Protein AF-A0A194AGS4-F1 (afdb_monomer_lite)

Organism: NCBI:txid1592317

Radius of gyration: 30.11 Å; chains: 1; bounding box: 47×110×30 Å

Sequence (127 aa):
MPPERISPIKAIRKTCLLCQGGSRKFVAECPDRTCPLYPYRFGTRPQGTRANLLKVIRKYCLRCAGSARGADACTASTHVGNMDPCWLHPYRKGRVAVKKQRHRKPSRQPARSRPRPPERELALPLQ

Structure (mmCIF, N/CA/C/O backbone):
data_AF-A0A194AGS4-F1
#
_entry.id   AF-A0A194AGS4-F1
#
loop_
_atom_site.group_PDB
_atom_site.id
_atom_site.type_symbol
_atom_site.label_atom_id
_atom_site.label_alt_id
_atom_site.label_comp_id
_atom_site.label_asym_id
_atom_site.label_entity_id
_atom_site.label_seq_id
_atom_site.pdbx_PDB_ins_code
_atom_site.Cartn_x
_atom_site.Cartn_y
_atom_site.Cartn_z
_atom_site.occupancy
_atom_site.B_iso_or_equiv
_atom_site.auth_seq_id
_atom_site.auth_comp_id
_atom_site.auth_asym_id
_atom_site.auth_atom_id
_atom_site.pdbx_PDB_model_num
ATOM 1 N N . MET A 1 1 ? 21.135 6.356 -0.426 1.00 38.84 1 MET A N 1
ATOM 2 C CA . MET A 1 1 ? 20.452 6.316 0.886 1.00 38.84 1 MET A CA 1
ATOM 3 C C . MET A 1 1 ? 19.676 5.006 0.987 1.00 38.84 1 MET A C 1
ATOM 5 O O . MET A 1 1 ? 18.710 4.852 0.248 1.00 38.84 1 MET A O 1
ATOM 9 N N . PRO A 1 2 ? 20.122 4.014 1.781 1.00 46.28 2 PRO A N 1
ATOM 10 C CA . PRO A 1 2 ? 19.351 2.787 1.976 1.00 46.28 2 PRO A CA 1
ATOM 11 C C . PRO A 1 2 ? 18.006 3.140 2.632 1.00 46.28 2 PRO A C 1
ATOM 13 O O . PRO A 1 2 ? 17.977 4.038 3.475 1.00 46.28 2 PRO A O 1
ATOM 16 N N . PRO A 1 3 ? 16.889 2.497 2.247 1.00 52.47 3 PRO A N 1
ATOM 17 C CA . PRO A 1 3 ? 15.580 2.865 2.765 1.00 52.47 3 PRO A CA 1
ATOM 18 C C . PRO A 1 3 ? 15.579 2.673 4.283 1.00 52.47 3 PRO A C 1
ATOM 20 O O . PRO A 1 3 ? 15.824 1.567 4.772 1.00 52.47 3 PRO A O 1
ATOM 23 N N . GLU A 1 4 ? 15.336 3.763 5.021 1.00 58.31 4 GLU A N 1
ATOM 24 C CA . GLU A 1 4 ? 15.114 3.734 6.465 1.00 58.31 4 GLU A CA 1
ATOM 25 C C . GLU A 1 4 ? 14.194 2.565 6.818 1.00 58.31 4 GLU A C 1
ATOM 27 O O . GLU A 1 4 ? 13.241 2.271 6.088 1.00 58.31 4 GLU A O 1
ATOM 32 N N . ARG A 1 5 ? 14.462 1.907 7.952 1.00 71.38 5 ARG A N 1
ATOM 33 C CA . ARG A 1 5 ? 13.611 0.846 8.504 1.00 71.38 5 ARG A CA 1
ATOM 34 C C . ARG A 1 5 ? 12.247 1.424 8.893 1.00 71.38 5 ARG A C 1
ATOM 36 O O . ARG A 1 5 ? 11.953 1.667 10.060 1.00 71.38 5 ARG A O 1
ATOM 43 N N . ILE A 1 6 ? 11.410 1.657 7.894 1.00 88.44 6 ILE A N 1
ATOM 44 C CA . ILE A 1 6 ? 10.034 2.086 8.047 1.00 88.44 6 ILE A CA 1
ATOM 45 C C . ILE A 1 6 ? 9.240 0.938 8.680 1.00 88.44 6 ILE A C 1
ATOM 47 O O . ILE A 1 6 ? 9.651 -0.222 8.650 1.00 88.44 6 ILE A O 1
ATOM 51 N N . SER A 1 7 ? 8.128 1.250 9.336 1.00 91.81 7 SER A N 1
ATOM 52 C CA . SER A 1 7 ? 7.189 0.235 9.810 1.00 91.81 7 SER A CA 1
ATOM 53 C C . SER A 1 7 ? 6.105 0.001 8.750 1.00 91.81 7 SER A C 1
ATOM 55 O O . SER A 1 7 ? 5.796 0.924 7.992 1.00 91.81 7 SER A O 1
ATOM 57 N N . PRO A 1 8 ? 5.448 -1.175 8.711 1.00 93.56 8 PRO A N 1
ATOM 58 C CA . PRO A 1 8 ? 4.392 -1.448 7.732 1.00 93.56 8 PRO A CA 1
ATOM 59 C C . PRO A 1 8 ? 3.291 -0.381 7.713 1.00 93.56 8 PRO A C 1
ATOM 61 O O . PRO A 1 8 ? 2.802 -0.010 6.653 1.00 93.56 8 PRO A O 1
ATOM 64 N N . ILE A 1 9 ? 2.922 0.157 8.880 1.00 94.88 9 ILE A N 1
ATOM 65 C CA . ILE A 1 9 ? 1.876 1.178 8.977 1.00 94.88 9 ILE A CA 1
ATOM 66 C C . ILE A 1 9 ? 2.323 2.531 8.402 1.00 94.88 9 ILE A C 1
ATOM 68 O O . ILE A 1 9 ? 1.566 3.178 7.679 1.00 94.88 9 ILE A O 1
ATOM 72 N N . LYS A 1 10 ? 3.578 2.930 8.648 1.00 94.44 10 LYS A N 1
ATOM 73 C CA . LYS A 1 10 ? 4.165 4.136 8.054 1.00 94.44 10 LYS A CA 1
ATOM 74 C C . LYS A 1 10 ? 4.300 3.982 6.535 1.00 94.44 10 LYS A C 1
ATOM 76 O O . LYS A 1 10 ? 4.036 4.932 5.804 1.00 94.44 10 LYS A O 1
ATOM 81 N N . ALA A 1 11 ? 4.652 2.786 6.060 1.00 94.81 11 ALA A N 1
ATOM 82 C CA . ALA A 1 11 ? 4.739 2.486 4.636 1.00 94.81 11 ALA A CA 1
ATOM 83 C C . ALA A 1 11 ? 3.382 2.628 3.935 1.00 94.81 11 ALA A C 1
ATOM 85 O O . ALA A 1 11 ? 3.300 3.300 2.912 1.00 94.81 11 ALA A O 1
ATOM 86 N N . ILE A 1 12 ? 2.308 2.097 4.533 1.00 96.25 12 ILE A N 1
ATOM 87 C CA . ILE A 1 12 ? 0.941 2.279 4.021 1.00 96.25 12 ILE A CA 1
ATOM 88 C C . ILE A 1 12 ? 0.597 3.766 3.900 1.00 96.25 12 ILE A C 1
ATOM 90 O O . ILE A 1 12 ? 0.117 4.202 2.855 1.00 96.25 12 ILE A O 1
ATOM 94 N N . ARG A 1 13 ? 0.891 4.566 4.933 1.00 96.62 13 ARG A N 1
ATOM 95 C CA . ARG A 1 13 ? 0.614 6.006 4.911 1.00 96.62 13 ARG A CA 1
ATOM 96 C C . ARG A 1 13 ? 1.336 6.719 3.766 1.00 96.62 13 ARG A C 1
ATOM 98 O O . ARG A 1 13 ? 0.703 7.509 3.065 1.00 96.62 13 ARG A O 1
ATOM 105 N N . LYS A 1 14 ? 2.630 6.439 3.573 1.00 95.38 14 LYS A N 1
ATOM 106 C CA . LYS A 1 14 ? 3.417 7.014 2.471 1.00 95.38 14 LYS A CA 1
ATOM 107 C C . LYS A 1 14 ? 2.866 6.597 1.105 1.00 95.38 14 LYS A C 1
ATOM 109 O O . LYS A 1 14 ? 2.737 7.442 0.229 1.00 95.38 14 LYS A O 1
ATOM 114 N N . THR A 1 15 ? 2.459 5.340 0.940 1.00 95.25 15 THR A N 1
ATOM 115 C CA . THR A 1 15 ? 1.827 4.870 -0.302 1.00 95.25 15 THR A CA 1
ATOM 116 C C . THR A 1 15 ? 0.500 5.563 -0.582 1.00 95.25 15 THR A C 1
ATOM 118 O O . THR A 1 15 ? 0.268 5.967 -1.714 1.00 95.25 15 THR A O 1
ATOM 121 N N . CYS A 1 16 ? -0.356 5.759 0.424 1.00 96.94 16 CYS A N 1
ATOM 122 C CA . CYS A 1 16 ? -1.603 6.499 0.228 1.00 96.94 16 CYS A CA 1
ATOM 123 C C . CYS A 1 16 ? -1.350 7.964 -0.156 1.00 96.94 16 CYS A C 1
ATOM 125 O O . CYS A 1 16 ? -2.074 8.490 -0.993 1.00 96.94 16 CYS A O 1
ATOM 127 N N . LEU A 1 17 ? -0.326 8.611 0.417 1.00 95.88 17 LEU A N 1
ATOM 128 C CA . LEU A 1 17 ? 0.086 9.953 -0.007 1.00 95.88 17 LEU A CA 1
ATOM 129 C C . LEU A 1 17 ? 0.534 9.957 -1.463 1.00 95.88 17 LEU A C 1
ATOM 131 O O . LEU A 1 17 ? 0.001 10.739 -2.234 1.00 95.88 17 LEU A O 1
ATOM 135 N N . LEU A 1 18 ? 1.452 9.066 -1.841 1.00 93.38 18 LEU A N 1
ATOM 136 C CA . LEU A 1 18 ? 1.952 8.969 -3.213 1.00 93.38 18 LEU A CA 1
ATOM 137 C C . LEU A 1 18 ? 0.805 8.745 -4.212 1.00 93.38 18 LEU A C 1
ATOM 139 O O . LEU A 1 18 ? 0.722 9.436 -5.219 1.00 93.38 18 LEU A O 1
ATOM 143 N N . CYS A 1 19 ? -0.117 7.835 -3.886 1.00 94.06 19 CYS A N 1
ATOM 144 C CA . CYS A 1 19 ? -1.290 7.527 -4.704 1.00 94.06 19 CYS A CA 1
ATOM 145 C C . CYS A 1 19 ? -2.197 8.746 -4.933 1.00 94.06 19 CYS A C 1
ATOM 147 O O . CYS A 1 19 ? -2.791 8.858 -5.996 1.00 94.06 19 CYS A O 1
ATOM 149 N N . GLN A 1 20 ? -2.302 9.644 -3.949 1.00 96.69 20 GLN A N 1
ATOM 150 C CA . GLN A 1 20 ? -3.155 10.836 -3.998 1.00 96.69 20 GLN A CA 1
ATOM 151 C C . GLN A 1 20 ? -2.354 12.129 -4.237 1.00 96.69 20 GLN A C 1
ATOM 153 O O . GLN A 1 20 ? -2.754 13.203 -3.781 1.00 96.69 20 GLN A O 1
ATOM 158 N N . GLY A 1 21 ? -1.188 12.034 -4.888 1.00 92.88 21 GLY A N 1
ATOM 159 C CA . GLY A 1 21 ? -0.371 13.197 -5.259 1.00 92.88 21 GLY A CA 1
ATOM 160 C C . GLY A 1 21 ? 0.151 14.013 -4.069 1.00 92.88 21 GLY A C 1
ATOM 161 O O . GLY A 1 21 ? 0.297 15.224 -4.156 1.00 92.88 21 GLY A O 1
ATOM 162 N N . GLY A 1 22 ? 0.360 13.380 -2.914 1.00 93.88 22 GLY A N 1
ATOM 163 C CA . GLY A 1 22 ? 0.820 14.024 -1.679 1.00 93.88 22 GLY A CA 1
ATOM 164 C C . GLY A 1 22 ? -0.279 14.715 -0.859 1.00 93.88 22 GLY A C 1
ATOM 165 O O . GLY A 1 22 ? -0.022 15.146 0.267 1.00 93.88 22 GLY A O 1
ATOM 166 N N . SER A 1 23 ? -1.519 14.777 -1.352 1.00 96.69 23 SER A N 1
ATOM 167 C CA . SER A 1 23 ? -2.607 15.496 -0.684 1.00 96.69 23 SER A CA 1
ATOM 168 C C . SER A 1 23 ? -3.216 14.695 0.468 1.00 96.69 23 SER A C 1
ATOM 170 O O . SER A 1 23 ? -3.828 13.639 0.290 1.00 96.69 23 SER A O 1
ATOM 172 N N . ARG A 1 24 ? -3.113 15.225 1.694 1.00 96.88 24 ARG A N 1
ATOM 173 C CA . ARG A 1 24 ? -3.774 14.631 2.872 1.00 96.88 24 ARG A CA 1
ATOM 174 C C . ARG A 1 24 ? -5.299 14.664 2.742 1.00 96.88 24 ARG A C 1
ATOM 176 O O . ARG A 1 24 ? -5.945 13.706 3.161 1.00 96.88 24 ARG A O 1
ATOM 183 N N . LYS A 1 25 ? -5.837 15.726 2.134 1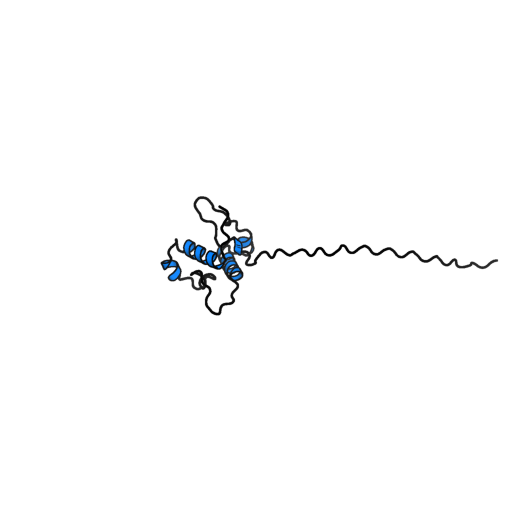.00 97.44 25 LYS A N 1
ATOM 184 C CA . LYS A 1 25 ? -7.270 15.903 1.875 1.00 97.44 25 LYS A CA 1
ATOM 185 C C . LYS A 1 25 ? -7.797 14.795 0.962 1.00 97.44 25 LYS A C 1
ATOM 187 O O . LYS A 1 25 ? -8.716 14.079 1.340 1.00 97.44 25 LYS A O 1
ATOM 192 N N . PHE A 1 26 ? -7.118 14.533 -0.153 1.00 97.75 26 PHE A N 1
ATOM 193 C CA . PHE A 1 26 ? -7.521 13.468 -1.079 1.00 97.75 26 PHE A CA 1
ATOM 194 C C . PHE A 1 26 ? -7.346 12.059 -0.506 1.00 97.75 26 PHE A C 1
ATOM 196 O O . PHE A 1 26 ? -8.061 11.138 -0.895 1.00 97.75 26 PHE A O 1
ATOM 203 N N . VAL A 1 27 ? -6.438 11.854 0.452 1.00 97.69 27 VAL A N 1
ATOM 204 C CA . VAL A 1 27 ? -6.398 10.588 1.205 1.00 97.69 27 VAL A CA 1
ATOM 205 C C . VAL A 1 27 ? -7.631 10.433 2.099 1.00 97.69 27 VAL A C 1
ATOM 207 O O . VAL A 1 27 ? -8.163 9.326 2.217 1.00 97.69 27 VAL A O 1
ATOM 210 N N . ALA A 1 28 ? -8.101 11.513 2.726 1.00 96.88 28 ALA A N 1
ATOM 211 C CA . ALA A 1 28 ? -9.314 11.475 3.539 1.00 96.88 28 ALA A CA 1
ATOM 212 C C . ALA A 1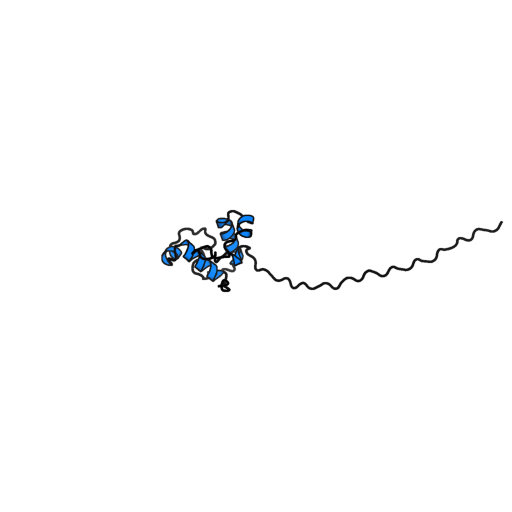 28 ? -10.560 11.193 2.684 1.00 96.88 28 ALA A C 1
ATOM 214 O O . ALA A 1 28 ? -11.350 10.320 3.051 1.00 96.88 28 ALA A O 1
ATOM 215 N N . GLU A 1 29 ? -10.646 11.849 1.525 1.00 97.31 29 GLU A N 1
ATOM 216 C CA . GLU A 1 29 ? -11.752 11.800 0.554 1.00 97.31 29 GLU A CA 1
ATOM 217 C C . GLU A 1 29 ? -11.652 10.638 -0.453 1.00 97.31 29 GLU A C 1
ATOM 219 O O . GLU A 1 29 ? -12.475 10.526 -1.356 1.00 97.31 29 GLU A O 1
ATOM 224 N N . CYS A 1 30 ? -10.658 9.753 -0.315 1.00 97.38 30 CYS A N 1
ATOM 225 C CA . CYS A 1 30 ? -10.455 8.628 -1.227 1.00 97.38 30 CYS A CA 1
ATOM 226 C C . CYS A 1 30 ? -11.740 7.772 -1.346 1.00 97.38 30 CYS A C 1
ATOM 228 O O . CYS A 1 30 ? -12.215 7.260 -0.326 1.00 97.38 30 CYS A O 1
ATOM 230 N N . PRO A 1 31 ? -12.299 7.575 -2.557 1.00 96.62 31 PRO A N 1
ATOM 231 C CA . PRO A 1 31 ? -13.561 6.854 -2.726 1.00 96.62 31 PRO A CA 1
ATOM 232 C C . PRO A 1 31 ? -13.397 5.328 -2.691 1.00 96.62 31 PRO A C 1
ATOM 234 O O . PRO A 1 31 ? -14.372 4.613 -2.460 1.00 96.62 31 PRO A O 1
ATOM 237 N N . ASP A 1 32 ? -12.181 4.803 -2.884 1.00 96.25 32 ASP A N 1
ATOM 238 C CA . ASP A 1 32 ? -11.934 3.358 -2.951 1.00 96.25 32 ASP A CA 1
ATOM 239 C C . ASP A 1 32 ? -11.936 2.700 -1.560 1.00 96.25 32 ASP A C 1
ATOM 241 O O . ASP A 1 32 ? -10.899 2.341 -0.992 1.00 96.25 32 ASP A O 1
ATOM 245 N N . ARG A 1 33 ? -13.142 2.503 -1.020 1.00 95.38 33 ARG A N 1
ATOM 246 C CA . ARG A 1 33 ? -13.388 1.799 0.249 1.00 95.38 33 ARG A CA 1
ATOM 247 C C . ARG A 1 33 ? -13.031 0.311 0.189 1.00 95.38 33 ARG A C 1
ATOM 249 O O . ARG A 1 33 ? -12.860 -0.311 1.234 1.00 95.38 33 ARG A O 1
ATOM 256 N N . THR A 1 34 ? -12.899 -0.257 -1.012 1.00 96.00 34 THR A N 1
ATOM 257 C CA . THR A 1 34 ? -12.530 -1.668 -1.219 1.00 96.00 34 THR A CA 1
ATOM 258 C C . THR A 1 34 ? -11.020 -1.891 -1.186 1.00 96.00 34 THR A C 1
ATOM 260 O O . THR A 1 34 ? -10.551 -3.027 -1.073 1.00 96.00 34 THR A O 1
ATOM 263 N N . CYS A 1 35 ? -10.231 -0.815 -1.263 1.00 96.62 35 CYS A N 1
ATOM 264 C CA . CYS A 1 35 ? -8.786 -0.890 -1.165 1.00 96.62 35 CYS A CA 1
ATOM 265 C C . CYS A 1 35 ? -8.375 -1.512 0.183 1.00 96.62 35 CYS A C 1
ATOM 267 O O . CYS A 1 35 ? -8.733 -0.986 1.240 1.00 96.62 35 CYS A O 1
ATOM 269 N N . PRO A 1 36 ? -7.548 -2.578 0.196 1.00 96.00 36 PRO A N 1
ATOM 270 C CA . PRO A 1 36 ? -7.098 -3.205 1.440 1.00 96.00 36 PRO A CA 1
ATOM 271 C C . PRO A 1 36 ? -6.402 -2.235 2.406 1.00 96.00 36 PRO A C 1
ATOM 273 O O . PRO A 1 36 ? -6.412 -2.450 3.617 1.00 96.00 36 PRO A O 1
ATOM 276 N N . LEU A 1 37 ? -5.791 -1.168 1.879 1.00 96.81 37 LEU A N 1
ATOM 277 C CA . LEU A 1 37 ? -5.092 -0.152 2.664 1.00 96.81 37 LEU A CA 1
ATOM 278 C C . LEU A 1 37 ? -6.033 0.894 3.276 1.00 96.81 37 LEU A C 1
ATOM 280 O O . LEU A 1 37 ? -5.616 1.601 4.192 1.00 96.81 37 LEU A O 1
ATOM 284 N N . TYR A 1 38 ? -7.280 0.995 2.803 1.00 96.31 38 TYR A N 1
ATOM 285 C CA . TYR A 1 38 ? -8.225 2.047 3.182 1.00 96.31 38 TYR A CA 1
ATOM 286 C C . TYR A 1 38 ? -8.410 2.213 4.703 1.00 96.31 38 TYR A C 1
ATOM 288 O O . TYR A 1 38 ? -8.358 3.357 5.171 1.00 96.31 38 TYR A O 1
ATOM 296 N N . PRO A 1 39 ? -8.533 1.138 5.512 1.00 95.69 39 PRO A N 1
ATOM 297 C CA . PRO A 1 39 ? -8.672 1.267 6.967 1.00 95.69 39 PRO A CA 1
ATOM 298 C C . PRO A 1 39 ? -7.419 1.818 7.663 1.00 95.69 39 PRO A C 1
ATOM 300 O O . PRO A 1 39 ? -7.492 2.280 8.795 1.00 95.69 39 PRO A O 1
ATOM 303 N N . TYR A 1 40 ? -6.265 1.764 6.994 1.00 96.12 40 TYR A N 1
ATOM 304 C CA . TYR A 1 40 ? -4.949 2.114 7.535 1.00 96.12 40 TYR A CA 1
ATOM 305 C C . TYR A 1 40 ? -4.344 3.352 6.862 1.00 96.12 40 TYR A C 1
ATOM 307 O O . TYR A 1 40 ? -3.200 3.714 7.145 1.00 96.12 40 TYR A O 1
ATOM 315 N N . ARG A 1 41 ? -5.091 4.013 5.965 1.00 96.25 41 ARG A N 1
ATOM 316 C CA . ARG A 1 41 ? -4.607 5.108 5.104 1.00 96.25 41 ARG A CA 1
ATOM 317 C C . ARG A 1 41 ? -4.091 6.330 5.868 1.00 96.25 41 ARG A C 1
ATOM 319 O O . ARG A 1 41 ? -3.306 7.107 5.329 1.00 96.25 41 ARG A O 1
ATOM 326 N N . PHE A 1 42 ? -4.484 6.467 7.134 1.00 96.12 42 PHE A N 1
ATOM 327 C CA . PHE A 1 42 ? -4.032 7.522 8.043 1.00 96.12 42 PHE A CA 1
ATOM 328 C C . PHE A 1 42 ? -2.784 7.157 8.857 1.00 96.12 42 PHE A C 1
ATOM 330 O O . PHE A 1 42 ? -2.293 7.981 9.620 1.00 96.12 42 PHE A O 1
ATOM 337 N N . GLY A 1 43 ? -2.219 5.961 8.675 1.00 94.19 43 GLY A N 1
ATOM 338 C CA . GLY A 1 43 ? -1.032 5.531 9.417 1.00 94.19 43 GLY A CA 1
ATOM 339 C C . GLY A 1 43 ? -1.329 5.089 10.853 1.00 94.19 43 GLY A C 1
ATOM 340 O O . GLY A 1 43 ? -0.412 4.974 11.662 1.00 94.19 43 GLY A O 1
ATOM 341 N N . THR A 1 44 ? -2.592 4.804 11.161 1.00 92.38 44 THR A N 1
ATOM 342 C CA . THR A 1 44 ? -3.052 4.295 12.453 1.00 92.38 44 THR A CA 1
ATOM 343 C C . THR A 1 44 ? -3.789 2.972 12.271 1.00 92.38 44 THR A C 1
ATOM 345 O O . THR A 1 44 ? -4.289 2.649 11.191 1.00 92.38 44 THR A O 1
ATOM 348 N N . ARG A 1 45 ? -3.804 2.155 13.326 1.00 89.88 45 ARG A N 1
ATOM 349 C CA . ARG A 1 45 ? -4.596 0.924 13.361 1.00 89.88 45 ARG A CA 1
ATOM 350 C C . ARG A 1 45 ? -5.960 1.234 13.979 1.00 89.88 45 ARG A C 1
ATOM 352 O O . ARG A 1 45 ? -5.973 1.825 15.058 1.00 89.88 45 ARG A O 1
ATOM 359 N N . PRO A 1 46 ? -7.074 0.812 13.358 1.00 88.19 46 PRO A N 1
ATOM 360 C CA . PRO A 1 46 ? -8.380 0.878 14.000 1.00 88.19 46 PRO A CA 1
ATOM 361 C C . PRO A 1 46 ? -8.368 0.106 15.326 1.00 88.19 46 PRO A C 1
ATOM 363 O O . PRO A 1 46 ? -7.764 -0.971 15.417 1.00 88.19 46 PRO A O 1
ATOM 366 N N . GLN A 1 47 ? -9.029 0.647 16.351 1.00 83.50 47 GLN A N 1
ATOM 367 C CA . GLN A 1 47 ? -9.159 -0.022 17.646 1.00 83.50 47 GLN A CA 1
ATOM 368 C C . GLN A 1 47 ? -9.874 -1.376 17.481 1.00 83.50 47 GLN A C 1
ATOM 370 O O . GLN A 1 47 ? -10.715 -1.549 16.602 1.00 83.50 47 GLN A O 1
ATOM 375 N N . GLY A 1 48 ? -9.466 -2.379 18.264 1.00 78.56 48 GLY A N 1
ATOM 376 C CA . GLY A 1 48 ? -10.029 -3.738 18.202 1.00 78.56 48 GLY A CA 1
ATOM 377 C C . GLY A 1 48 ? -9.558 -4.607 17.025 1.00 78.56 48 GLY A C 1
ATOM 378 O O . GLY A 1 48 ? -9.854 -5.799 16.982 1.00 78.56 48 GLY A O 1
ATOM 379 N N . THR A 1 49 ? -8.771 -4.073 16.084 1.00 77.38 49 THR A N 1
ATOM 380 C CA . THR A 1 49 ? -8.335 -4.834 14.905 1.00 77.38 49 THR A CA 1
ATOM 381 C C . THR A 1 49 ? -6.992 -5.538 15.131 1.00 77.38 49 THR A C 1
ATOM 383 O O . THR A 1 49 ? -5.940 -4.905 15.211 1.00 77.38 49 THR A O 1
ATOM 386 N N . ARG A 1 50 ? -6.992 -6.880 15.133 1.00 76.81 50 ARG A N 1
ATOM 387 C CA . ARG A 1 50 ? -5.767 -7.718 15.152 1.00 76.81 50 ARG A CA 1
ATOM 388 C C . ARG A 1 50 ? -5.211 -8.044 13.759 1.00 76.81 50 ARG A C 1
ATOM 390 O O . ARG A 1 50 ? -4.423 -8.975 13.594 1.00 76.81 50 ARG A O 1
ATOM 397 N N . ALA A 1 51 ? -5.624 -7.305 12.732 1.00 81.38 51 ALA A N 1
ATOM 398 C CA . ALA A 1 51 ? -5.237 -7.600 11.361 1.00 81.38 51 ALA A CA 1
ATOM 399 C C . ALA A 1 51 ? -3.715 -7.539 11.164 1.00 81.38 51 ALA A C 1
ATOM 401 O O . ALA A 1 51 ? -3.021 -6.604 11.576 1.00 81.38 51 ALA A O 1
ATOM 402 N N . ASN A 1 52 ? -3.193 -8.545 10.466 1.00 90.88 52 ASN A N 1
ATOM 403 C CA . ASN A 1 52 ? -1.793 -8.580 10.090 1.00 90.88 52 ASN A CA 1
ATOM 404 C C . ASN A 1 52 ? -1.564 -7.640 8.897 1.00 90.88 52 ASN A C 1
ATOM 406 O O . ASN A 1 52 ? -1.916 -7.972 7.763 1.00 90.88 52 ASN A O 1
ATOM 410 N N . LEU A 1 53 ? -0.944 -6.484 9.156 1.00 92.75 53 LEU A N 1
ATOM 411 C CA . LEU A 1 53 ? -0.633 -5.480 8.131 1.00 92.75 53 LEU A CA 1
ATOM 412 C C . LEU A 1 53 ? 0.151 -6.059 6.947 1.00 92.75 53 LEU A C 1
ATOM 414 O O . LEU A 1 53 ? -0.041 -5.616 5.824 1.00 92.75 53 LEU A O 1
ATOM 418 N N . LEU A 1 54 ? 0.984 -7.081 7.152 1.00 94.19 54 LEU A N 1
ATOM 419 C CA . LEU A 1 54 ? 1.720 -7.709 6.054 1.00 94.19 54 LEU A CA 1
ATOM 420 C C . LEU A 1 54 ? 0.770 -8.436 5.096 1.00 94.19 54 LEU A C 1
ATOM 422 O O . LEU A 1 54 ? 0.925 -8.333 3.883 1.00 94.19 54 LEU A O 1
ATOM 426 N N . LYS A 1 55 ? -0.258 -9.121 5.614 1.00 94.94 55 LYS A N 1
ATOM 427 C CA . LYS A 1 55 ? -1.292 -9.742 4.769 1.00 94.94 55 LYS A CA 1
ATOM 428 C C . LYS A 1 55 ? -2.109 -8.688 4.021 1.00 94.94 55 LYS A C 1
ATOM 430 O O . LYS A 1 55 ? -2.447 -8.895 2.860 1.00 94.94 55 LYS A O 1
ATOM 435 N N . VAL A 1 56 ? -2.400 -7.562 4.670 1.00 95.69 56 VAL A N 1
ATOM 436 C CA . VAL A 1 56 ? -3.084 -6.420 4.044 1.00 95.69 56 VAL A CA 1
ATOM 437 C C . VAL A 1 56 ? -2.255 -5.868 2.882 1.00 95.69 56 VAL A C 1
ATOM 439 O O . VAL A 1 56 ? -2.765 -5.732 1.771 1.00 95.69 56 VAL A O 1
ATOM 442 N N . ILE A 1 57 ? -0.959 -5.647 3.108 1.00 96.19 57 ILE A N 1
ATOM 443 C CA . ILE A 1 57 ? -0.031 -5.192 2.071 1.00 96.19 57 ILE A CA 1
ATOM 444 C C . ILE A 1 57 ? 0.062 -6.218 0.937 1.00 96.19 57 ILE A C 1
ATOM 446 O O . ILE A 1 57 ? -0.031 -5.838 -0.224 1.00 96.19 57 ILE A O 1
ATOM 450 N N . ARG A 1 58 ? 0.140 -7.523 1.238 1.00 96.12 58 ARG A N 1
ATOM 451 C CA . ARG A 1 58 ? 0.137 -8.580 0.211 1.00 96.12 58 ARG A CA 1
ATOM 452 C C . ARG A 1 58 ? -1.092 -8.497 -0.690 1.00 96.12 58 ARG A C 1
ATOM 454 O O . ARG A 1 58 ? -0.932 -8.604 -1.902 1.00 96.12 58 ARG A O 1
ATOM 461 N N . LYS A 1 59 ? -2.289 -8.303 -0.122 1.00 97.06 59 LYS A N 1
ATOM 462 C CA . LYS A 1 59 ? -3.533 -8.146 -0.897 1.00 97.06 59 LYS A CA 1
ATOM 463 C C . LYS A 1 59 ? -3.465 -6.937 -1.829 1.00 97.06 59 LYS A C 1
ATOM 465 O O . LYS A 1 59 ? -3.817 -7.058 -2.996 1.00 97.06 59 LYS A O 1
ATOM 470 N N . TYR A 1 60 ? -2.961 -5.804 -1.342 1.00 96.94 60 TYR A N 1
ATOM 471 C CA . TYR A 1 60 ? -2.752 -4.628 -2.186 1.00 96.94 60 TYR A CA 1
ATOM 472 C C . TYR A 1 60 ? -1.743 -4.904 -3.312 1.00 96.94 60 TYR A C 1
ATOM 474 O O . TYR A 1 60 ? -2.021 -4.614 -4.470 1.00 96.94 60 TYR A O 1
ATOM 482 N N . CYS A 1 61 ? -0.612 -5.547 -3.004 1.00 96.56 61 CYS A N 1
ATOM 483 C CA . CYS A 1 61 ? 0.386 -5.918 -4.008 1.00 96.56 61 CYS A CA 1
ATOM 484 C C . CYS A 1 61 ? -0.167 -6.889 -5.061 1.00 96.56 61 CYS A C 1
ATOM 486 O O . CYS A 1 61 ? 0.218 -6.788 -6.218 1.00 96.56 61 CYS A O 1
ATOM 488 N N . LEU A 1 62 ? -1.069 -7.806 -4.690 1.00 96.31 62 LEU A N 1
ATOM 489 C CA . LEU A 1 62 ? -1.758 -8.683 -5.646 1.00 96.31 62 LEU A CA 1
ATOM 490 C C . LEU A 1 62 ? -2.662 -7.893 -6.598 1.00 96.31 62 LEU A C 1
ATOM 492 O O . LEU A 1 62 ? -2.640 -8.164 -7.790 1.00 96.31 62 LEU A O 1
ATOM 496 N N . ARG A 1 63 ? -3.408 -6.901 -6.091 1.00 95.69 63 ARG A N 1
ATOM 497 C CA . ARG A 1 63 ? -4.246 -6.024 -6.927 1.00 95.69 63 ARG A CA 1
ATOM 498 C C . ARG A 1 63 ? -3.402 -5.147 -7.856 1.00 95.69 63 ARG A C 1
ATOM 500 O O . ARG A 1 63 ? -3.749 -4.994 -9.015 1.00 95.69 63 ARG A O 1
ATOM 507 N N . CYS A 1 64 ? -2.289 -4.608 -7.360 1.00 94.50 64 CYS A N 1
ATOM 508 C CA . CYS A 1 64 ? -1.392 -3.742 -8.130 1.00 94.50 64 CYS A CA 1
ATOM 509 C C . CYS A 1 64 ? -0.597 -4.505 -9.204 1.00 94.50 64 CYS A C 1
ATOM 511 O O . CYS A 1 64 ? -0.515 -4.049 -10.336 1.00 94.50 64 CYS A O 1
ATOM 513 N N . ALA A 1 65 ? -0.032 -5.670 -8.872 1.00 95.00 65 ALA A N 1
ATOM 514 C CA . ALA A 1 65 ? 0.784 -6.457 -9.801 1.00 95.00 65 ALA A CA 1
ATOM 515 C C . ALA A 1 65 ? -0.017 -7.498 -10.610 1.00 95.00 65 ALA A C 1
ATOM 517 O O . ALA A 1 65 ? 0.569 -8.262 -11.376 1.00 95.00 65 ALA A O 1
ATOM 518 N N . GLY A 1 66 ? -1.325 -7.619 -10.369 1.00 95.31 66 GLY A N 1
ATOM 519 C CA . GLY A 1 66 ? -2.237 -8.579 -11.005 1.00 95.31 66 GLY A CA 1
ATOM 520 C C . GLY A 1 66 ? -2.084 -10.041 -10.563 1.00 95.31 66 GLY A C 1
ATOM 521 O O . GLY A 1 66 ? -3.037 -10.810 -10.641 1.00 95.31 66 GLY A O 1
ATOM 522 N N . SER A 1 67 ? -0.912 -10.461 -10.076 1.00 96.38 67 SER A N 1
ATOM 523 C CA . SER A 1 67 ? -0.661 -11.859 -9.708 1.00 96.38 67 SER A CA 1
ATOM 524 C C . SER A 1 67 ? 0.317 -12.027 -8.547 1.00 96.38 67 SER A C 1
ATOM 526 O O . SER A 1 67 ? 1.077 -11.126 -8.176 1.00 96.38 67 SER A O 1
ATOM 528 N N . ALA A 1 68 ? 0.332 -13.235 -7.974 1.00 94.25 68 ALA A N 1
ATOM 529 C CA . ALA A 1 68 ? 1.307 -13.600 -6.954 1.00 94.25 68 ALA A CA 1
ATOM 530 C C . ALA A 1 68 ? 2.742 -13.493 -7.485 1.00 94.25 68 ALA A C 1
ATOM 532 O O . ALA A 1 68 ? 3.564 -12.845 -6.836 1.00 94.25 68 ALA A O 1
ATOM 533 N N . ARG A 1 69 ? 2.987 -14.046 -8.682 1.00 94.56 69 ARG A N 1
ATOM 534 C CA . ARG A 1 69 ? 4.283 -14.021 -9.372 1.00 94.56 69 ARG A CA 1
ATOM 535 C C . ARG A 1 69 ? 4.725 -12.592 -9.691 1.00 94.56 69 ARG A C 1
ATOM 537 O O . ARG A 1 69 ? 5.869 -12.254 -9.411 1.00 94.56 69 ARG A O 1
ATOM 544 N N . GLY A 1 70 ? 3.820 -11.747 -10.191 1.00 95.12 70 GLY A N 1
ATOM 545 C CA . GLY A 1 70 ? 4.115 -10.341 -10.486 1.00 95.12 70 GLY A CA 1
ATOM 546 C C . GLY A 1 70 ? 4.534 -9.562 -9.239 1.00 95.12 70 GLY A C 1
ATOM 547 O O . GLY A 1 70 ? 5.547 -8.869 -9.238 1.00 95.12 70 GLY A O 1
ATOM 548 N N . ALA A 1 71 ? 3.818 -9.742 -8.129 1.00 94.12 71 ALA A N 1
ATOM 549 C CA . ALA A 1 71 ? 4.191 -9.109 -6.868 1.00 94.12 71 ALA A CA 1
ATOM 550 C C . ALA A 1 71 ? 5.542 -9.614 -6.329 1.00 94.12 71 ALA A C 1
ATOM 552 O O . ALA A 1 71 ? 6.312 -8.836 -5.769 1.00 94.12 71 ALA A O 1
ATOM 553 N N . ASP A 1 72 ? 5.856 -10.901 -6.493 1.00 91.31 72 ASP A N 1
ATOM 554 C CA . ASP A 1 72 ? 7.117 -11.470 -6.014 1.00 91.31 72 ASP A CA 1
ATOM 555 C C . ASP A 1 72 ? 8.317 -10.998 -6.858 1.00 91.31 72 ASP A C 1
ATOM 557 O O . ASP A 1 72 ? 9.352 -10.634 -6.282 1.00 91.31 72 ASP A O 1
ATOM 561 N N . ALA A 1 73 ? 8.141 -10.914 -8.183 1.00 92.56 73 ALA A N 1
ATOM 562 C CA . ALA A 1 73 ? 9.130 -10.449 -9.159 1.00 92.56 73 ALA A CA 1
ATOM 563 C C . ALA A 1 73 ? 9.263 -8.916 -9.251 1.00 92.56 73 ALA A C 1
ATOM 565 O O . ALA A 1 73 ? 10.184 -8.422 -9.892 1.00 92.56 73 ALA A O 1
ATOM 566 N N . CYS A 1 74 ? 8.374 -8.154 -8.605 1.00 91.38 74 CYS A N 1
ATOM 567 C CA . CYS A 1 74 ? 8.400 -6.692 -8.626 1.00 91.38 74 CYS A CA 1
ATOM 568 C C . CYS A 1 74 ? 9.757 -6.125 -8.158 1.00 91.38 74 CYS A C 1
ATOM 570 O O . CYS A 1 74 ? 10.264 -6.485 -7.089 1.00 91.38 74 CYS A O 1
ATOM 572 N N . THR A 1 75 ? 10.309 -5.189 -8.935 1.00 89.56 75 THR A N 1
ATOM 573 C CA . THR A 1 75 ? 11.631 -4.563 -8.736 1.00 89.56 75 THR A CA 1
ATOM 574 C C . THR A 1 75 ? 11.564 -3.130 -8.205 1.00 89.56 75 THR A C 1
ATOM 576 O O . THR A 1 75 ? 12.601 -2.492 -8.054 1.00 89.56 75 THR A O 1
ATOM 579 N N . ALA A 1 76 ? 10.378 -2.638 -7.827 1.00 88.62 76 ALA A N 1
ATOM 580 C CA . ALA A 1 76 ? 10.158 -1.280 -7.309 1.00 88.62 76 ALA A CA 1
ATOM 581 C C . ALA A 1 76 ? 10.770 -1.010 -5.907 1.00 88.62 76 ALA A C 1
ATOM 583 O O . ALA A 1 76 ? 10.260 -0.194 -5.144 1.00 88.62 76 ALA A O 1
ATOM 584 N N . SER A 1 77 ? 11.836 -1.724 -5.536 1.00 85.00 77 SER A N 1
ATOM 585 C CA . SER A 1 77 ? 12.652 -1.516 -4.331 1.00 85.00 77 SER A CA 1
ATOM 586 C C . SER A 1 77 ? 13.531 -0.277 -4.402 1.00 85.00 77 SER A C 1
ATOM 588 O O . SER A 1 77 ? 13.953 0.222 -3.361 1.00 85.00 77 SER A O 1
ATOM 590 N N . THR A 1 78 ? 13.888 0.150 -5.608 1.00 82.25 78 THR A N 1
ATOM 591 C CA . THR A 1 78 ? 14.909 1.168 -5.850 1.00 82.25 78 THR A CA 1
ATOM 592 C C . THR A 1 78 ? 14.296 2.387 -6.510 1.00 82.25 78 THR A C 1
ATOM 594 O O . THR A 1 78 ? 13.295 2.287 -7.216 1.00 82.25 78 THR A O 1
ATOM 597 N N . HIS A 1 79 ? 14.917 3.534 -6.269 1.00 79.62 79 HIS A N 1
ATOM 598 C CA . HIS A 1 79 ? 14.608 4.768 -6.972 1.00 79.62 79 HIS A CA 1
ATOM 599 C C . HIS A 1 79 ? 14.935 4.611 -8.462 1.00 79.62 79 HIS A C 1
ATOM 601 O O . HIS A 1 79 ? 15.966 4.024 -8.800 1.00 79.62 79 HIS A O 1
ATOM 607 N N . VAL A 1 80 ? 14.080 5.135 -9.338 1.00 75.81 80 VAL A N 1
ATOM 608 C CA . VAL A 1 80 ? 14.331 5.188 -10.787 1.00 75.81 80 VAL A CA 1
ATOM 609 C C . VAL A 1 80 ? 14.110 6.626 -11.243 1.00 75.81 80 VAL A C 1
ATOM 611 O O . VAL A 1 80 ? 12.993 7.133 -11.175 1.00 75.81 80 VAL A O 1
ATOM 614 N N . GLY A 1 81 ? 15.171 7.305 -11.684 1.00 80.75 81 GLY A N 1
ATOM 615 C CA . GLY A 1 81 ? 15.087 8.712 -12.093 1.00 80.75 81 GLY A CA 1
ATOM 616 C C . GLY A 1 81 ? 14.763 9.625 -10.913 1.00 80.75 81 GLY A C 1
ATOM 617 O O . GLY A 1 81 ? 15.565 9.677 -9.993 1.00 80.75 81 GLY A O 1
ATOM 618 N N . ASN A 1 82 ? 13.604 10.296 -10.947 1.00 79.19 82 ASN A N 1
ATOM 619 C CA . ASN A 1 82 ? 13.032 11.126 -9.868 1.00 79.19 82 ASN A CA 1
ATOM 620 C C . ASN A 1 82 ? 11.887 10.422 -9.113 1.00 79.19 82 ASN A C 1
ATOM 622 O O . ASN A 1 82 ? 11.138 11.063 -8.377 1.00 79.19 82 ASN A O 1
ATOM 626 N N . MET A 1 83 ? 11.685 9.124 -9.353 1.00 75.88 83 MET A N 1
ATOM 627 C CA . MET A 1 83 ? 10.554 8.391 -8.801 1.00 75.88 83 MET A CA 1
ATOM 628 C C . MET A 1 83 ? 10.951 7.655 -7.523 1.00 75.88 83 MET A C 1
ATOM 630 O O . MET A 1 83 ? 11.801 6.758 -7.545 1.00 75.88 83 MET A O 1
ATOM 634 N N . ASP A 1 84 ? 10.288 8.021 -6.424 1.00 81.94 84 ASP A N 1
ATOM 635 C CA . ASP A 1 84 ? 10.453 7.388 -5.119 1.00 81.94 84 ASP A CA 1
ATOM 636 C C . ASP A 1 84 ? 10.270 5.860 -5.188 1.00 81.94 84 ASP A C 1
ATOM 638 O O . ASP A 1 84 ? 9.386 5.364 -5.899 1.00 81.94 84 ASP A O 1
ATOM 642 N N . PRO A 1 85 ? 11.051 5.080 -4.412 1.00 88.06 85 PRO A N 1
ATOM 643 C CA . PRO A 1 85 ? 10.854 3.640 -4.325 1.00 88.06 85 PRO A CA 1
ATOM 644 C C . PRO A 1 85 ? 9.466 3.310 -3.758 1.00 88.06 85 PRO A C 1
ATOM 646 O O . PRO A 1 85 ? 8.895 4.037 -2.940 1.00 88.06 85 PRO A O 1
ATOM 649 N N . CYS A 1 86 ? 8.930 2.145 -4.122 1.00 91.38 86 CYS A N 1
ATOM 650 C CA . CYS A 1 86 ? 7.661 1.691 -3.573 1.00 91.38 86 CYS A CA 1
ATOM 651 C C . CYS A 1 86 ? 7.812 1.358 -2.082 1.00 91.38 86 CYS A C 1
ATOM 653 O O . CYS A 1 86 ? 8.402 0.344 -1.701 1.00 91.38 86 CYS A O 1
ATOM 655 N N . TRP A 1 87 ? 7.190 2.172 -1.226 1.00 92.56 87 TRP A N 1
ATO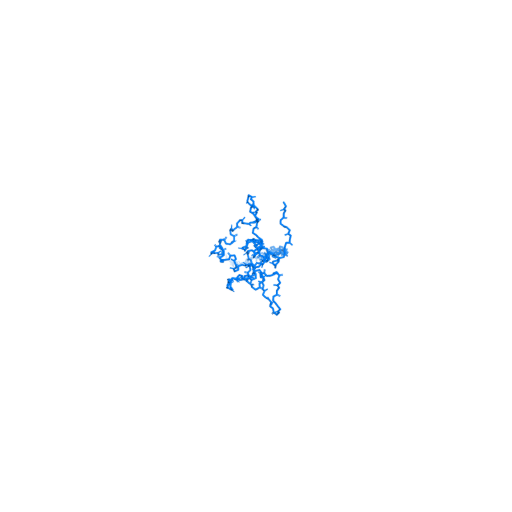M 656 C CA . TRP A 1 87 ? 7.228 2.009 0.231 1.00 92.56 87 TRP A CA 1
ATOM 657 C C . TRP A 1 87 ? 6.704 0.645 0.722 1.00 92.56 87 TRP A C 1
ATOM 659 O O . TRP A 1 87 ? 7.096 0.189 1.796 1.00 92.56 87 TRP A O 1
ATOM 669 N N . LEU A 1 88 ? 5.852 -0.040 -0.054 1.00 93.88 88 LEU A N 1
ATOM 670 C CA . LEU A 1 88 ? 5.327 -1.372 0.283 1.00 93.88 88 LEU A CA 1
ATOM 671 C C . LEU A 1 88 ? 6.222 -2.531 -0.163 1.00 93.88 88 LEU A C 1
ATOM 673 O O . LEU A 1 88 ? 6.018 -3.658 0.298 1.00 93.88 88 LEU A O 1
ATOM 677 N N . HIS A 1 89 ? 7.202 -2.286 -1.035 1.00 93.19 89 HIS A N 1
ATOM 678 C CA . HIS A 1 89 ? 8.038 -3.332 -1.630 1.00 93.19 89 HIS A CA 1
ATOM 679 C C . HIS A 1 89 ? 8.692 -4.277 -0.606 1.00 93.19 89 HIS A C 1
ATOM 681 O O . HIS A 1 89 ? 8.619 -5.497 -0.817 1.00 93.19 89 HIS A O 1
ATOM 687 N N . PRO A 1 90 ? 9.227 -3.798 0.540 1.00 91.56 90 PRO A N 1
ATOM 688 C CA . PRO A 1 90 ? 9.812 -4.673 1.560 1.00 91.56 90 PRO A CA 1
ATOM 689 C C . PRO A 1 90 ? 8.815 -5.663 2.181 1.00 91.56 90 PRO A C 1
ATOM 691 O O . PRO A 1 90 ? 9.205 -6.729 2.655 1.00 91.56 90 PRO A O 1
ATOM 694 N N . TYR A 1 91 ? 7.519 -5.341 2.166 1.00 92.69 91 TYR A N 1
ATOM 695 C CA . TYR A 1 91 ? 6.460 -6.143 2.788 1.00 92.69 91 TYR A CA 1
ATOM 696 C C . TYR A 1 91 ? 5.615 -6.918 1.780 1.00 92.69 91 TYR A C 1
ATOM 698 O O . TYR A 1 91 ? 4.705 -7.645 2.185 1.00 92.69 91 TYR A O 1
ATOM 706 N N . ARG A 1 92 ? 5.911 -6.804 0.479 1.00 94.06 92 ARG A N 1
ATOM 707 C CA . ARG A 1 92 ? 5.079 -7.340 -0.610 1.00 94.06 92 ARG A CA 1
ATOM 708 C C . ARG A 1 92 ? 4.805 -8.838 -0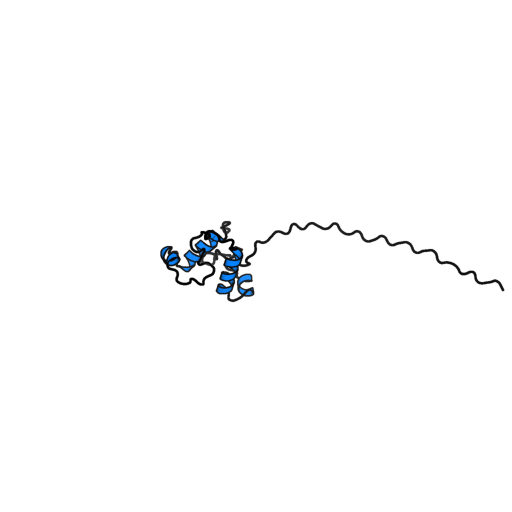.519 1.00 94.06 92 ARG A C 1
ATOM 710 O O . ARG A 1 92 ? 3.770 -9.286 -0.986 1.00 94.06 92 ARG A O 1
ATOM 717 N N . LYS A 1 93 ? 5.690 -9.608 0.128 1.00 91.31 93 LYS A N 1
ATOM 718 C CA . LYS A 1 93 ? 5.538 -11.061 0.342 1.00 91.31 93 LYS A CA 1
ATOM 719 C C . LYS A 1 93 ? 4.538 -11.416 1.450 1.00 91.31 93 LYS A C 1
ATOM 721 O O . LYS A 1 93 ? 4.169 -12.577 1.604 1.00 91.31 93 LYS A O 1
ATOM 726 N N . GLY A 1 94 ? 4.102 -10.438 2.246 1.00 90.56 94 GLY A N 1
ATOM 727 C CA . GLY A 1 94 ? 3.141 -10.625 3.333 1.00 90.56 94 GLY A CA 1
ATOM 728 C C . GLY A 1 94 ? 3.652 -11.439 4.521 1.00 90.56 94 GLY A C 1
ATOM 729 O O . GLY A 1 94 ? 2.852 -11.927 5.319 1.00 90.56 94 GLY A O 1
ATOM 730 N N . ARG A 1 95 ? 4.971 -11.619 4.632 1.00 86.44 95 ARG A N 1
ATOM 731 C CA . ARG A 1 95 ? 5.636 -12.405 5.677 1.00 86.44 95 ARG A CA 1
ATOM 732 C C . ARG A 1 95 ? 6.941 -11.712 6.059 1.00 86.44 95 ARG A C 1
ATOM 734 O O . ARG A 1 95 ? 7.638 -11.206 5.182 1.00 86.44 95 ARG A O 1
ATOM 741 N N . VAL A 1 96 ? 7.279 -11.708 7.347 1.00 72.94 96 VAL A N 1
ATOM 742 C CA . VAL A 1 96 ? 8.634 -11.351 7.793 1.00 72.94 96 VAL A CA 1
ATOM 743 C C . VAL A 1 96 ? 9.539 -12.538 7.475 1.00 72.94 96 VAL A C 1
ATOM 745 O O . VAL A 1 96 ? 9.154 -13.681 7.728 1.00 72.94 96 VAL A O 1
ATOM 748 N N . ALA A 1 97 ? 10.723 -12.296 6.915 1.00 64.19 97 ALA A N 1
ATOM 749 C CA . ALA A 1 97 ? 11.730 -13.341 6.788 1.00 64.19 97 ALA A CA 1
ATOM 750 C C . ALA A 1 97 ? 12.176 -13.762 8.197 1.00 64.19 97 ALA A C 1
ATOM 752 O O . ALA A 1 97 ? 13.020 -13.115 8.813 1.00 64.19 97 ALA A O 1
ATOM 753 N N . VAL A 1 98 ? 11.579 -14.826 8.735 1.00 59.06 98 VAL A N 1
ATOM 754 C CA . VAL A 1 98 ? 12.066 -15.446 9.967 1.00 59.06 98 VAL A CA 1
ATOM 755 C C . VAL A 1 98 ? 13.411 -16.070 9.619 1.00 59.06 98 VAL A C 1
ATOM 757 O O . VAL A 1 98 ? 13.463 -17.044 8.863 1.00 59.06 98 VAL A O 1
ATOM 760 N N . LYS A 1 99 ? 14.512 -15.505 10.130 1.00 52.66 99 LYS A N 1
ATOM 761 C CA . LYS A 1 99 ? 15.807 -16.191 10.119 1.00 52.66 99 LYS A CA 1
ATOM 762 C C . LYS A 1 99 ? 15.611 -17.476 10.920 1.00 52.66 99 LYS A C 1
ATOM 764 O O . LYS A 1 99 ? 15.594 -17.437 12.146 1.00 52.66 99 LYS A O 1
ATOM 769 N N . LY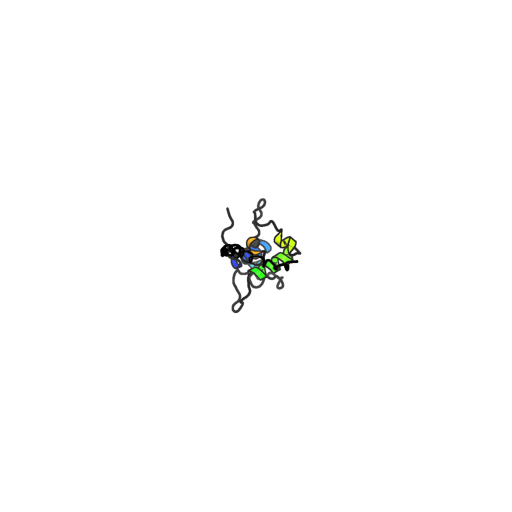S A 1 100 ? 15.395 -18.610 10.247 1.00 46.06 100 LYS A N 1
ATOM 770 C CA . LYS A 1 100 ? 15.409 -19.913 10.915 1.00 46.06 100 LYS A CA 1
ATOM 771 C C . LYS A 1 100 ? 16.805 -20.062 11.511 1.00 46.06 100 LYS A C 1
ATOM 773 O O . LYS A 1 100 ? 17.763 -20.222 10.757 1.00 46.06 100 LYS A O 1
ATOM 778 N N . GLN A 1 101 ? 16.927 -19.980 12.835 1.00 54.78 101 GLN A N 1
ATOM 779 C CA . GLN A 1 101 ? 18.109 -20.491 13.516 1.00 54.78 101 GLN A CA 1
ATOM 780 C C . GLN A 1 101 ? 18.186 -21.970 13.144 1.00 54.78 101 GLN A C 1
ATOM 782 O O . GLN A 1 101 ? 17.374 -22.784 13.587 1.00 54.78 101 GLN A O 1
ATOM 787 N N . ARG A 1 102 ? 19.093 -22.300 12.223 1.00 49.72 102 ARG A N 1
ATOM 788 C CA . ARG A 1 102 ? 19.408 -23.679 11.880 1.00 49.72 102 ARG A CA 1
ATOM 789 C C . ARG A 1 102 ? 20.015 -24.291 13.136 1.00 49.72 102 ARG A C 1
ATOM 791 O O . ARG A 1 102 ? 21.212 -24.161 13.352 1.00 49.72 102 ARG A O 1
ATOM 798 N N . HIS A 1 103 ? 19.202 -24.950 13.955 1.00 55.78 103 HIS A N 1
ATOM 799 C CA . HIS A 1 103 ? 19.729 -25.951 14.868 1.00 55.78 103 HIS A CA 1
ATOM 800 C C . HIS A 1 103 ? 20.364 -27.016 13.971 1.00 55.78 103 HIS A C 1
ATOM 802 O O . HIS A 1 103 ? 19.661 -27.786 13.312 1.00 55.78 103 HIS A O 1
ATOM 808 N N . ARG A 1 104 ? 21.696 -26.971 13.835 1.00 51.50 104 ARG A N 1
ATOM 809 C CA . ARG A 1 104 ? 22.474 -28.042 13.212 1.00 51.50 104 ARG A CA 1
ATOM 810 C C . ARG A 1 104 ? 22.134 -29.300 14.005 1.00 51.50 104 ARG A C 1
ATOM 812 O O . ARG A 1 104 ? 22.549 -29.424 15.151 1.00 51.50 104 ARG A O 1
ATOM 819 N N . LYS A 1 105 ? 21.334 -30.202 13.428 1.00 51.47 105 LYS A N 1
ATOM 820 C CA . LYS A 1 105 ? 21.206 -31.551 13.982 1.00 51.47 105 LYS A CA 1
ATOM 821 C C . LYS A 1 105 ? 22.626 -32.134 14.020 1.00 51.4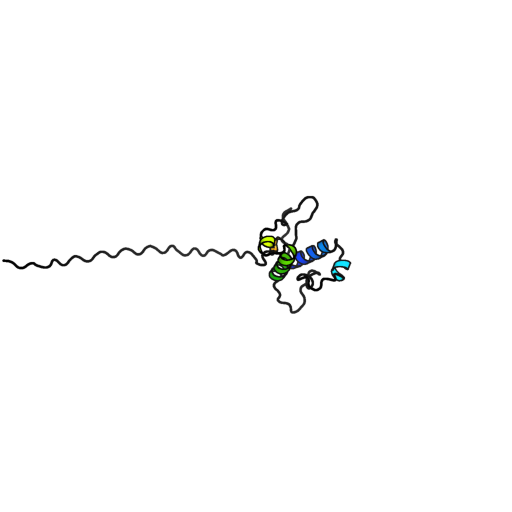7 105 LYS A C 1
ATOM 823 O O . LYS A 1 105 ? 23.307 -32.027 12.995 1.00 51.47 105 LYS A O 1
ATOM 828 N N . PRO A 1 106 ? 23.089 -32.697 15.149 1.00 56.56 106 PRO A N 1
ATOM 829 C CA . PRO A 1 106 ? 24.344 -33.431 15.170 1.00 56.56 106 PRO A CA 1
ATOM 830 C C . PRO A 1 106 ? 24.285 -34.502 14.081 1.00 56.56 106 PRO A C 1
ATOM 832 O O . PRO A 1 106 ? 23.236 -35.127 13.883 1.00 56.56 106 PRO A O 1
ATOM 835 N N . SER A 1 107 ? 25.374 -34.668 13.335 1.00 56.81 107 SER A N 1
ATOM 836 C CA . SER A 1 107 ? 25.504 -35.749 12.366 1.00 56.81 107 SER A CA 1
ATOM 837 C C . SER A 1 107 ? 25.213 -37.069 13.078 1.00 56.81 107 SER A C 1
ATOM 839 O O . SER A 1 107 ? 25.850 -37.408 14.074 1.00 56.81 107 SER A O 1
ATOM 841 N N . ARG A 1 108 ? 24.210 -37.813 12.598 1.00 60.88 108 ARG A N 1
ATOM 842 C CA . ARG A 1 108 ? 24.027 -39.202 13.025 1.00 60.88 108 ARG A CA 1
ATOM 843 C C . ARG A 1 108 ? 25.288 -39.951 12.605 1.00 60.88 108 ARG A C 1
ATOM 845 O O . ARG A 1 108 ? 25.579 -40.020 11.413 1.00 60.88 108 ARG A O 1
ATOM 852 N N . GLN A 1 109 ? 26.045 -40.448 13.578 1.00 62.97 109 GLN A N 1
ATOM 853 C CA . GLN A 1 109 ? 27.152 -41.358 13.309 1.00 62.97 109 GLN A CA 1
ATOM 854 C C . GLN A 1 109 ? 26.590 -42.599 12.593 1.00 62.97 109 GLN A C 1
ATOM 856 O O . GLN A 1 109 ? 25.511 -43.069 12.971 1.00 62.97 109 GLN A O 1
ATOM 861 N N . PRO A 1 110 ? 27.258 -43.118 11.553 1.00 56.69 110 PRO A N 1
ATOM 862 C CA . PRO A 1 110 ? 26.837 -44.361 10.925 1.00 56.69 110 PRO A CA 1
ATOM 863 C C . PRO A 1 110 ? 26.963 -45.512 11.930 1.00 56.69 110 PRO A C 1
ATOM 865 O O . PRO A 1 110 ? 27.916 -45.579 12.708 1.00 56.69 110 PRO A O 1
ATOM 868 N N . ALA A 1 111 ? 25.973 -46.405 11.931 1.00 60.12 111 ALA A N 1
ATOM 869 C CA . ALA A 1 111 ? 25.963 -47.589 12.778 1.00 60.12 111 ALA A CA 1
ATOM 870 C C . ALA A 1 111 ? 27.204 -48.450 12.486 1.00 60.12 111 ALA A C 1
ATOM 872 O O . ALA A 1 111 ? 27.449 -48.814 11.336 1.00 60.12 111 ALA A O 1
ATOM 873 N N . ARG A 1 112 ? 27.988 -48.775 13.523 1.00 63.16 112 ARG A N 1
ATOM 874 C CA . ARG A 1 112 ? 29.079 -49.754 13.420 1.00 63.16 112 ARG A CA 1
ATOM 875 C C . ARG A 1 112 ? 28.491 -51.094 12.968 1.00 63.16 112 ARG A C 1
ATOM 877 O O . ARG A 1 112 ? 27.555 -51.601 13.584 1.00 63.16 112 ARG A O 1
ATOM 884 N N . SER A 1 113 ? 29.030 -51.649 11.888 1.00 61.56 113 SER A N 1
ATOM 885 C CA . SER A 1 113 ? 28.673 -52.967 11.365 1.00 61.56 113 SER A CA 1
ATOM 886 C C . SER A 1 113 ? 28.922 -54.050 12.418 1.00 61.56 113 SER A C 1
ATOM 888 O O . SER A 1 113 ? 30.021 -54.143 12.967 1.00 61.56 113 SER A O 1
ATOM 890 N N . ARG A 1 114 ? 27.906 -54.874 12.694 1.00 61.28 114 ARG A N 1
ATOM 891 C CA . ARG A 1 114 ? 28.033 -56.088 13.517 1.00 61.28 114 ARG A CA 1
ATOM 892 C C . ARG A 1 114 ? 28.997 -57.074 12.829 1.00 61.28 114 ARG A C 1
ATOM 894 O O . ARG A 1 114 ? 28.877 -57.242 11.615 1.00 61.28 114 ARG A O 1
ATOM 901 N N . PRO A 1 115 ? 29.916 -57.735 13.555 1.00 63.28 115 PRO A N 1
ATOM 902 C CA . PRO A 1 115 ? 30.721 -58.806 12.977 1.00 63.28 115 PRO A CA 1
ATOM 903 C C . PRO A 1 115 ? 29.833 -60.007 12.619 1.00 63.28 115 PRO A C 1
ATOM 905 O O . PRO A 1 115 ? 28.825 -60.267 13.284 1.00 63.28 115 PRO A O 1
ATOM 908 N N . ARG A 1 116 ? 30.194 -60.711 11.539 1.00 52.31 116 ARG A N 1
ATOM 909 C CA . ARG A 1 116 ? 29.514 -61.937 11.096 1.00 52.31 116 ARG A CA 1
ATOM 910 C C . ARG A 1 116 ? 29.733 -63.055 12.126 1.00 52.31 116 ARG A C 1
ATOM 912 O O . ARG A 1 116 ? 30.835 -63.143 12.667 1.00 52.31 116 ARG A O 1
ATOM 919 N N . PRO A 1 117 ? 28.720 -63.891 12.410 1.00 63.97 117 PRO A N 1
ATOM 920 C CA . PRO A 1 117 ? 28.920 -65.077 13.233 1.00 63.97 117 PRO A CA 1
ATOM 921 C C . PRO A 1 117 ? 29.811 -66.092 12.492 1.00 63.97 117 PRO A C 1
ATOM 923 O O . PRO A 1 117 ? 29.808 -66.097 11.259 1.00 63.97 117 PRO A O 1
ATOM 926 N N . PRO A 1 118 ? 30.567 -66.936 13.216 1.00 61.66 118 PRO A N 1
ATOM 927 C CA . PRO A 1 118 ? 31.356 -67.995 12.602 1.00 61.66 118 PRO A CA 1
ATOM 928 C C . PRO A 1 118 ? 30.443 -69.079 12.018 1.00 61.66 118 PRO A C 1
ATOM 930 O O . PRO A 1 118 ? 29.413 -69.432 12.601 1.00 61.66 118 PRO A O 1
ATOM 933 N N . GLU A 1 119 ? 30.826 -69.577 10.847 1.00 57.94 119 GLU A N 1
ATOM 934 C CA . GLU A 1 119 ? 30.111 -70.618 10.117 1.00 57.94 119 GLU A CA 1
ATOM 935 C C . GLU A 1 119 ? 30.217 -71.946 10.880 1.00 57.94 119 GLU A C 1
ATOM 937 O O . GLU A 1 119 ? 31.290 -72.339 11.334 1.00 57.94 119 GLU A O 1
ATOM 942 N N . ARG A 1 120 ? 29.081 -72.623 11.079 1.00 61.97 120 ARG A N 1
ATOM 943 C CA . ARG A 1 120 ? 29.047 -73.976 11.641 1.00 61.97 120 ARG A CA 1
ATOM 944 C C . ARG A 1 120 ? 29.464 -74.952 10.544 1.00 61.97 120 ARG A C 1
ATOM 946 O O . ARG A 1 120 ? 28.660 -75.230 9.657 1.00 61.97 120 ARG A O 1
ATOM 953 N N . GLU A 1 121 ? 30.683 -75.477 10.621 1.00 58.53 121 GLU A N 1
ATOM 954 C CA . GLU A 1 121 ? 31.079 -76.664 9.861 1.00 58.53 121 GLU A CA 1
ATOM 955 C C . GLU A 1 121 ? 30.159 -77.835 10.238 1.00 58.53 121 GLU A C 1
ATOM 957 O O . GLU A 1 121 ? 30.110 -78.281 11.387 1.00 58.53 121 GLU A O 1
ATOM 962 N N . LEU A 1 122 ? 29.377 -78.295 9.262 1.00 61.06 122 LEU A N 1
ATOM 963 C CA . LEU A 1 122 ? 28.654 -79.557 9.328 1.00 61.06 122 LEU A CA 1
ATOM 964 C C . LEU A 1 122 ? 29.683 -80.679 9.161 1.00 61.06 122 LEU A C 1
ATOM 966 O O . LEU A 1 122 ? 30.272 -80.825 8.092 1.00 61.06 122 LEU A O 1
ATOM 970 N N . ALA A 1 123 ? 29.879 -81.469 10.214 1.00 63.19 123 ALA A N 1
ATOM 971 C CA . ALA A 1 123 ? 30.651 -82.700 10.154 1.00 63.19 123 ALA A CA 1
ATOM 972 C C . ALA A 1 123 ? 30.021 -83.653 9.123 1.00 63.19 123 ALA A C 1
ATOM 974 O O . ALA A 1 123 ? 28.893 -84.116 9.306 1.00 63.19 123 ALA A O 1
ATOM 975 N N . LEU A 1 124 ? 30.744 -83.929 8.037 1.00 61.84 124 LEU A N 1
ATOM 976 C CA . LEU A 1 124 ? 30.431 -85.036 7.137 1.00 61.84 124 LEU A CA 1
ATOM 977 C C . LEU A 1 124 ? 30.894 -86.354 7.782 1.00 61.84 124 LEU A C 1
ATOM 979 O O . LEU A 1 124 ? 31.976 -86.392 8.374 1.00 61.84 124 LEU A O 1
ATOM 983 N N . PRO A 1 125 ? 30.088 -87.425 7.709 1.00 54.88 125 PRO A N 1
ATOM 984 C CA . PRO A 1 125 ? 30.408 -88.693 8.346 1.00 54.88 125 PRO A CA 1
ATOM 985 C C . PRO A 1 125 ? 31.518 -89.436 7.591 1.00 54.88 125 PRO A C 1
ATOM 987 O O . PRO A 1 125 ? 31.550 -89.454 6.362 1.00 54.88 125 PRO A O 1
ATOM 990 N N . LEU A 1 126 ? 32.402 -90.065 8.366 1.00 53.62 126 LEU A N 1
ATOM 991 C CA . LEU A 1 126 ? 33.414 -91.020 7.918 1.00 53.62 126 LEU A CA 1
ATOM 992 C C . LEU A 1 126 ? 32.762 -92.225 7.228 1.00 53.62 126 LEU A C 1
ATOM 994 O O . LEU A 1 126 ? 31.965 -92.921 7.864 1.00 53.62 126 LEU A O 1
ATOM 998 N N . GLN A 1 127 ? 33.171 -92.498 5.988 1.00 57.72 127 GLN A N 1
ATOM 999 C CA . GLN A 1 127 ? 33.206 -93.833 5.382 1.00 57.72 127 GLN A CA 1
ATOM 1000 C C . GLN A 1 127 ? 34.468 -93.965 4.535 1.00 57.72 127 GLN A C 1
ATOM 1002 O O . GLN A 1 127 ? 34.769 -93.006 3.789 1.00 57.72 127 GLN A O 1
#

pLDDT: mean 82.2, std 16.77, range [38.84, 97.75]

Secondary structure (DSSP, 8-state):
-------HHHHHHHHHHHHTTT-HHHHHT---TTSTTGGGTTS-PPTT----HHHHHHHHHHHHHSSHHHHHH--TTS-BTTBPP-TTGGGTTSS---------PPP-PPPPPPPPPPP----PPP-

Foldseek 3Di:
DQDPPDDLLRLLLVQLCVVQVNDPVCLVVPPPPVQLSNCSNNSDHPPPDPDQSLVSLLVNLCVVQVHPVSLVPDPLSDDDDPDHRRSSNVSNNSDDPDPPPPPPDPPDDPDDDDDDDDDDDDDDDDD